Protein AF-A0A836YXA9-F1 (afdb_monomer_lite)

Radius of gyration: 11.97 Å; chains: 1; bounding box: 20×29×30 Å

Organism: NCBI:txid1450513

Secondary structure (DSSP, 8-state):
--SS-HHHHHHHHHHHHHTTT-HHHHHHHTT--HHHHHHHHHHHHHH-GGGGS-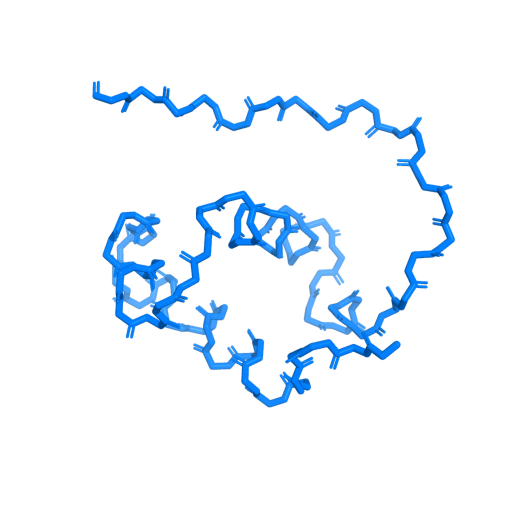----------------

InterPro domains:
  IPR009057 Homedomain-like superfamily [SSF46689] (1-57)
  IPR052057 IS150/IS1296 orfA-like [PTHR33795] (1-60)
  IPR055247 Insertion element IS150 protein InsJ-like, helix-turn-helix domain [PF13518] (8-52)

pLDDT: mean 75.62, std 18.51, range [34.97, 93.88]

Structure (mmCIF, N/CA/C/O backbone):
data_AF-A0A836YXA9-F1
#
_entry.id   AF-A0A836YXA9-F1
#
loop_
_atom_site.group_PDB
_atom_site.id
_atom_site.type_symbol
_atom_site.label_atom_id
_atom_site.label_alt_id
_atom_site.label_comp_id
_atom_site.label_asym_id
_atom_site.label_entity_id
_atom_site.label_seq_id
_atom_site.pdbx_PDB_ins_code
_atom_site.Cartn_x
_atom_site.Cartn_y
_atom_site.Cartn_z
_atom_site.occupancy
_atom_site.B_iso_or_equiv
_atom_site.auth_seq_id
_atom_site.auth_comp_id
_atom_site.auth_asym_id
_atom_site.auth_atom_id
_atom_site.pdbx_PDB_model_num
ATOM 1 N N . MET A 1 1 ? -9.068 4.974 13.691 1.00 36.09 1 MET A N 1
ATOM 2 C CA . MET A 1 1 ? -8.200 3.785 13.834 1.00 36.09 1 MET A CA 1
ATOM 3 C C . MET A 1 1 ? -7.470 3.527 12.527 1.00 36.09 1 MET A C 1
ATOM 5 O O . MET A 1 1 ? -8.114 3.373 11.494 1.00 36.09 1 MET A O 1
ATOM 9 N N . THR A 1 2 ? -6.142 3.491 12.537 1.00 55.81 2 THR A N 1
ATOM 10 C CA . THR A 1 2 ? -5.364 3.004 11.394 1.00 55.81 2 THR A CA 1
ATOM 11 C C . THR A 1 2 ? -5.480 1.480 11.356 1.00 55.81 2 THR A C 1
ATOM 13 O O . THR A 1 2 ? -4.805 0.781 12.096 1.00 55.81 2 THR A O 1
ATOM 16 N N . LYS A 1 3 ? -6.363 0.953 10.495 1.00 73.44 3 LYS A N 1
ATOM 17 C CA . LYS A 1 3 ? -6.619 -0.495 10.320 1.00 73.44 3 LYS A CA 1
ATOM 18 C C . LYS A 1 3 ? -5.349 -1.333 10.060 1.00 73.44 3 LYS A C 1
ATOM 20 O O . LYS A 1 3 ? -5.368 -2.540 10.256 1.00 73.44 3 LYS A O 1
ATOM 25 N 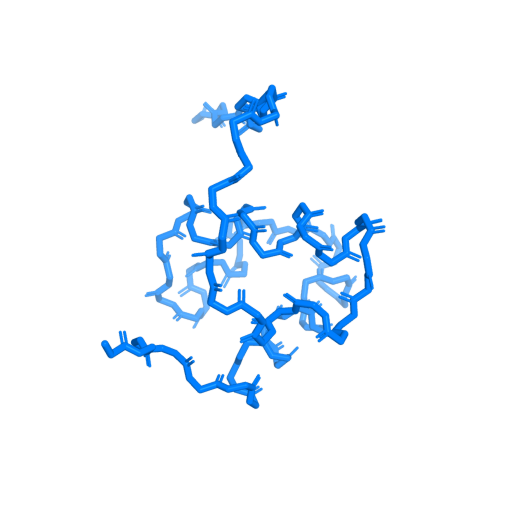N . TYR A 1 4 ? -4.262 -0.701 9.618 1.00 80.81 4 TYR A N 1
ATOM 26 C CA . TYR A 1 4 ? -3.009 -1.354 9.252 1.00 80.81 4 TYR A CA 1
ATOM 27 C C . TYR A 1 4 ? -1.825 -0.681 9.956 1.00 80.81 4 TYR A C 1
ATOM 29 O O . TYR A 1 4 ? -1.648 0.536 9.827 1.00 80.81 4 TYR A O 1
ATOM 37 N N . ASN A 1 5 ? -1.022 -1.477 10.667 1.00 85.69 5 ASN A N 1
ATOM 38 C CA . ASN A 1 5 ? 0.192 -1.037 11.363 1.00 85.69 5 ASN A CA 1
ATOM 39 C C . ASN A 1 5 ? 1.309 -0.678 10.357 1.00 85.69 5 ASN A C 1
ATOM 41 O O . ASN A 1 5 ? 1.369 -1.268 9.280 1.00 85.69 5 ASN A O 1
ATOM 45 N N . LYS A 1 6 ? 2.202 0.261 10.707 1.00 82.94 6 LYS A N 1
ATOM 46 C CA . LYS A 1 6 ? 3.352 0.707 9.899 1.00 82.94 6 LYS A CA 1
ATOM 47 C C . LYS A 1 6 ? 4.157 -0.466 9.345 1.00 82.94 6 LYS A C 1
ATOM 49 O O . LYS A 1 6 ? 4.342 -0.539 8.134 1.00 82.94 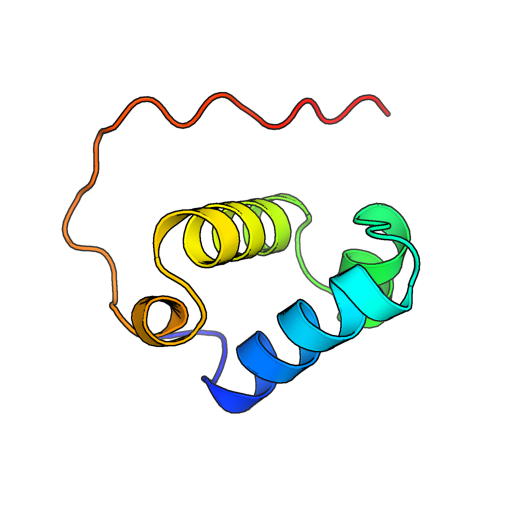6 LYS A O 1
ATOM 54 N N . LEU A 1 7 ? 4.560 -1.395 10.217 1.00 87.56 7 LEU A N 1
ATOM 55 C CA . LEU A 1 7 ? 5.375 -2.553 9.839 1.00 87.56 7 LEU A CA 1
ATOM 56 C C . LEU A 1 7 ? 4.691 -3.386 8.748 1.00 87.56 7 LEU A C 1
ATOM 58 O O . LEU A 1 7 ? 5.310 -3.734 7.750 1.00 87.56 7 LEU A O 1
ATOM 62 N N . PHE A 1 8 ? 3.384 -3.612 8.888 1.00 89.94 8 PHE A N 1
ATOM 63 C CA . PHE A 1 8 ? 2.607 -4.336 7.887 1.00 89.94 8 PHE A CA 1
ATOM 64 C C . PHE A 1 8 ? 2.595 -3.600 6.542 1.00 89.94 8 PHE A C 1
ATOM 66 O O . PHE A 1 8 ? 2.807 -4.213 5.499 1.00 89.94 8 PHE A O 1
ATOM 73 N N . LYS A 1 9 ? 2.386 -2.276 6.537 1.00 88.25 9 LYS A N 1
ATOM 74 C CA . LYS A 1 9 ? 2.401 -1.528 5.272 1.00 88.25 9 LYS A CA 1
ATOM 75 C C . LYS A 1 9 ? 3.783 -1.528 4.613 1.00 88.25 9 LYS A C 1
ATOM 77 O O . LYS A 1 9 ? 3.861 -1.577 3.389 1.00 88.25 9 LYS A O 1
ATOM 82 N N . GLN A 1 10 ? 4.846 -1.483 5.415 1.00 88.50 10 GLN A N 1
ATOM 83 C CA . GLN A 1 10 ? 6.224 -1.579 4.942 1.00 88.50 10 GLN A CA 1
ATOM 84 C C . GLN A 1 10 ? 6.483 -2.929 4.266 1.00 88.50 10 GLN A C 1
ATOM 86 O O . GLN A 1 10 ? 6.903 -2.939 3.114 1.00 88.50 10 GLN A O 1
ATOM 91 N N . GLN A 1 11 ? 6.110 -4.043 4.904 1.00 92.25 11 GLN A N 1
ATOM 92 C CA . GLN A 1 11 ? 6.240 -5.381 4.313 1.00 92.25 11 GLN A CA 1
ATOM 93 C C . GLN A 1 11 ? 5.521 -5.494 2.961 1.00 92.25 11 GLN A C 1
ATOM 95 O O . GLN A 1 11 ? 6.055 -6.055 2.007 1.00 92.25 11 GLN A O 1
ATOM 100 N N . VAL A 1 12 ? 4.319 -4.921 2.853 1.00 92.31 12 VAL A N 1
ATOM 101 C CA . VAL A 1 12 ? 3.537 -4.920 1.607 1.00 92.31 12 VAL A CA 1
ATOM 102 C C . VAL A 1 12 ? 4.249 -4.136 0.497 1.00 92.31 12 VAL A C 1
ATOM 104 O O . VAL A 1 12 ? 4.299 -4.589 -0.648 1.00 92.31 12 VAL A O 1
ATOM 107 N N . ILE A 1 13 ? 4.795 -2.961 0.822 1.00 89.94 13 ILE A N 1
ATOM 108 C CA . ILE A 1 13 ? 5.472 -2.082 -0.142 1.00 89.94 13 ILE A CA 1
ATOM 109 C C . ILE A 1 13 ? 6.851 -2.612 -0.543 1.00 89.94 13 ILE A C 1
ATOM 111 O O . ILE A 1 13 ? 7.227 -2.451 -1.698 1.00 89.94 13 ILE A O 1
ATOM 115 N N . GLU A 1 14 ? 7.573 -3.287 0.351 1.00 91.06 14 GLU A N 1
ATOM 116 C CA . GLU A 1 14 ? 8.846 -3.954 0.043 1.00 91.06 14 GLU A CA 1
ATOM 117 C C . GLU A 1 14 ? 8.648 -5.216 -0.809 1.00 91.06 14 GLU A C 1
ATOM 119 O O . GLU A 1 14 ? 9.433 -5.485 -1.719 1.00 91.06 14 GLU A O 1
ATOM 124 N N . PHE A 1 15 ? 7.561 -5.959 -0.581 1.00 92.94 15 PHE A N 1
ATOM 125 C CA . PHE A 1 15 ? 7.212 -7.136 -1.379 1.00 92.94 15 PHE A CA 1
ATOM 126 C C . PHE A 1 15 ? 6.854 -6.780 -2.831 1.00 92.94 15 PHE A C 1
ATOM 128 O O . PHE A 1 15 ? 7.162 -7.532 -3.758 1.00 92.94 15 PHE A O 1
ATOM 135 N N . TYR A 1 16 ? 6.205 -5.633 -3.053 1.00 91.19 16 TYR A N 1
ATOM 136 C CA . TYR A 1 16 ? 5.741 -5.195 -4.372 1.00 91.19 16 TYR A CA 1
ATOM 137 C C . TYR A 1 16 ? 6.840 -5.164 -5.462 1.00 91.19 16 TYR A C 1
ATOM 139 O O . TYR A 1 16 ? 6.659 -5.818 -6.495 1.00 91.19 16 TYR A O 1
ATOM 147 N N . PRO A 1 17 ? 7.984 -4.468 -5.293 1.00 88.62 17 PRO A N 1
ATOM 148 C CA . PRO A 1 17 ? 9.050 -4.452 -6.293 1.00 88.62 17 PRO A CA 1
ATOM 149 C C . PRO A 1 17 ? 9.779 -5.796 -6.421 1.00 88.62 17 PRO A C 1
ATOM 151 O O . PRO A 1 17 ? 10.179 -6.137 -7.531 1.00 88.62 17 PRO A O 1
ATOM 154 N N . GLN A 1 18 ? 9.902 -6.579 -5.343 1.00 90.88 18 GLN A N 1
ATOM 155 C CA . GLN A 1 18 ? 10.551 -7.901 -5.376 1.00 90.88 18 GLN A CA 1
ATOM 156 C C . GLN A 1 18 ? 9.804 -8.908 -6.263 1.00 90.88 18 GLN A C 1
ATOM 158 O O . GLN A 1 18 ? 10.411 -9.809 -6.829 1.00 90.88 18 GLN A O 1
ATOM 163 N N . ASN A 1 19 ? 8.494 -8.723 -6.435 1.00 89.56 19 ASN A N 1
ATOM 164 C CA . ASN A 1 19 ? 7.628 -9.611 -7.210 1.00 89.56 19 ASN A CA 1
ATOM 165 C C . ASN A 1 19 ? 7.231 -9.003 -8.566 1.00 89.56 19 ASN A C 1
ATOM 167 O O . ASN A 1 19 ? 6.107 -9.176 -9.042 1.00 89.56 19 ASN A O 1
ATOM 171 N N . GLY A 1 20 ? 8.132 -8.222 -9.170 1.00 89.62 20 GLY A N 1
ATOM 172 C CA . GLY A 1 20 ? 7.934 -7.656 -10.506 1.00 89.62 20 GLY A CA 1
ATOM 173 C C . GLY A 1 20 ? 6.849 -6.580 -10.578 1.00 89.62 20 GLY A C 1
ATOM 174 O O . GLY A 1 20 ? 6.244 -6.399 -11.632 1.00 89.62 20 GLY A O 1
ATOM 175 N N . LYS A 1 21 ? 6.578 -5.868 -9.472 1.00 88.00 21 LYS A N 1
ATOM 176 C CA . LYS A 1 21 ? 5.542 -4.820 -9.394 1.00 88.00 21 LYS A CA 1
ATOM 177 C C . LYS A 1 21 ? 4.133 -5.350 -9.716 1.00 88.00 21 LYS A C 1
ATOM 179 O O . LYS A 1 21 ? 3.287 -4.643 -10.268 1.00 88.00 21 LYS A O 1
ATOM 184 N N . ASN A 1 22 ? 3.856 -6.602 -9.347 1.00 91.00 22 ASN A N 1
ATOM 185 C CA . ASN A 1 22 ? 2.576 -7.253 -9.609 1.00 91.00 22 ASN A CA 1
ATOM 186 C C . ASN A 1 22 ? 1.531 -6.941 -8.520 1.00 91.00 22 ASN A C 1
ATOM 188 O O . ASN A 1 22 ? 1.459 -7.609 -7.488 1.00 91.00 22 ASN A O 1
ATOM 192 N N . ARG A 1 23 ? 0.666 -5.949 -8.778 1.00 89.31 23 ARG A N 1
ATOM 193 C CA . ARG A 1 23 ? -0.415 -5.540 -7.856 1.00 89.31 23 ARG A CA 1
ATOM 194 C C . ARG A 1 23 ? -1.412 -6.663 -7.552 1.00 89.31 23 ARG A C 1
ATOM 196 O O . ARG A 1 23 ? -1.858 -6.788 -6.409 1.00 89.31 23 ARG A O 1
ATOM 203 N N . SER A 1 24 ? -1.750 -7.485 -8.546 1.00 90.94 24 SER A N 1
ATOM 204 C CA . SER A 1 24 ? -2.709 -8.586 -8.394 1.00 90.94 24 SER A CA 1
ATOM 205 C C . SER A 1 24 ? -2.197 -9.650 -7.426 1.00 90.94 24 SER A C 1
ATOM 207 O O . SER A 1 24 ? -2.923 -10.090 -6.538 1.00 90.94 24 SER A O 1
ATOM 209 N N . LEU A 1 25 ? -0.919 -10.007 -7.550 1.00 92.62 25 LEU A N 1
ATOM 210 C CA . LEU A 1 25 ? -0.250 -10.934 -6.642 1.00 92.62 25 LEU A CA 1
ATOM 211 C C . LEU A 1 25 ? -0.144 -10.342 -5.230 1.00 92.62 25 LEU A C 1
ATOM 213 O O . LEU A 1 25 ? -0.530 -10.987 -4.258 1.00 92.62 25 LEU A O 1
ATOM 217 N N . THR A 1 26 ? 0.333 -9.100 -5.111 1.00 93.50 26 THR A N 1
ATOM 218 C CA . THR A 1 26 ? 0.551 -8.458 -3.811 1.00 93.50 26 THR A CA 1
ATOM 219 C C . THR A 1 26 ? -0.751 -8.303 -3.020 1.00 93.50 26 THR A C 1
ATOM 221 O O . THR A 1 26 ? -0.802 -8.709 -1.862 1.00 93.50 26 THR A O 1
ATOM 224 N N . HIS A 1 27 ? -1.835 -7.773 -3.599 1.00 91.44 27 HIS A N 1
ATOM 225 C CA . HIS A 1 27 ? -3.061 -7.588 -2.809 1.00 91.44 27 HIS A CA 1
ATOM 226 C C . HIS A 1 27 ? -3.688 -8.928 -2.393 1.00 91.44 27 HIS A C 1
ATOM 228 O O . HIS A 1 27 ? -4.226 -9.017 -1.290 1.00 91.44 27 HIS A O 1
ATOM 234 N N . ARG A 1 28 ? -3.572 -9.979 -3.221 1.00 93.88 28 ARG A N 1
ATOM 235 C CA . ARG A 1 28 ? -4.053 -11.329 -2.891 1.00 93.88 28 ARG A CA 1
ATOM 236 C C . ARG A 1 28 ? -3.238 -11.963 -1.764 1.00 93.88 28 ARG A C 1
ATOM 238 O O . ARG A 1 28 ? -3.832 -12.491 -0.830 1.00 93.88 28 ARG A O 1
ATOM 245 N N . GLN A 1 29 ? -1.909 -11.849 -1.816 1.00 93.31 29 GLN A N 1
ATOM 246 C CA . GLN A 1 29 ? -0.998 -12.371 -0.791 1.00 93.31 29 GLN A CA 1
ATOM 247 C C . GLN A 1 29 ? -1.287 -11.770 0.591 1.00 93.31 29 GLN A C 1
ATOM 249 O O . GLN A 1 29 ? -1.320 -12.479 1.592 1.00 93.31 29 GLN A O 1
ATOM 254 N N . PHE A 1 30 ? -1.530 -10.459 0.641 1.00 91.38 30 PHE A N 1
ATOM 255 C CA . PHE A 1 30 ? -1.759 -9.728 1.889 1.00 91.38 30 PHE A CA 1
ATOM 256 C C . PHE A 1 30 ? -3.242 -9.549 2.243 1.00 91.38 30 PHE A C 1
ATOM 258 O O . PHE A 1 30 ? -3.555 -8.863 3.214 1.00 91.38 30 PHE A O 1
ATOM 265 N N . GLN A 1 31 ? -4.155 -10.148 1.468 1.00 91.94 31 GLN A N 1
ATOM 266 C CA . GLN A 1 31 ? -5.610 -10.044 1.648 1.00 91.94 31 GLN A CA 1
ATOM 267 C C . GLN A 1 31 ? -6.095 -8.584 1.743 1.00 91.94 31 GLN A C 1
ATOM 269 O O . GLN A 1 31 ? -6.944 -8.213 2.558 1.00 91.94 31 GLN A O 1
ATOM 274 N N . LEU A 1 32 ? -5.523 -7.726 0.897 1.00 89.75 32 LEU A N 1
ATOM 275 C CA . LEU A 1 32 ? -5.824 -6.303 0.829 1.00 89.75 32 LEU A CA 1
ATOM 276 C C . LEU A 1 32 ? -6.781 -6.006 -0.316 1.00 89.75 32 LEU A C 1
ATOM 278 O O . LEU A 1 32 ? -6.769 -6.646 -1.361 1.00 89.75 32 LEU A O 1
ATOM 282 N N . LYS A 1 33 ? -7.577 -4.949 -0.150 1.00 89.56 33 LYS A N 1
ATOM 283 C CA . LYS A 1 33 ? -8.297 -4.365 -1.283 1.00 89.56 33 LYS A CA 1
ATOM 284 C C . LYS A 1 33 ? -7.276 -3.752 -2.242 1.00 89.56 33 LYS A C 1
ATOM 286 O O . LYS A 1 33 ? -6.431 -2.975 -1.792 1.00 89.56 33 LYS A O 1
ATOM 291 N N . ASP A 1 34 ? -7.409 -4.015 -3.540 1.00 87.50 34 ASP A N 1
ATOM 292 C CA . ASP A 1 34 ? -6.547 -3.432 -4.582 1.00 87.50 34 ASP A CA 1
ATOM 293 C C . ASP A 1 34 ? -6.451 -1.898 -4.461 1.00 87.50 34 ASP A C 1
ATOM 295 O O . ASP A 1 34 ? -5.363 -1.326 -4.450 1.00 87.50 34 ASP A O 1
ATOM 299 N N . THR A 1 35 ? -7.578 -1.233 -4.188 1.00 88.31 35 THR A N 1
ATOM 300 C CA . THR A 1 35 ? -7.637 0.222 -3.966 1.00 88.31 35 THR A CA 1
ATOM 301 C C . THR A 1 35 ? -6.778 0.706 -2.795 1.00 88.31 35 THR A C 1
ATOM 303 O O . THR A 1 35 ? -6.270 1.827 -2.820 1.00 88.31 35 THR A O 1
ATOM 306 N N . THR A 1 36 ? -6.595 -0.119 -1.759 1.00 89.44 36 THR A N 1
ATOM 307 C CA . THR A 1 36 ? -5.728 0.207 -0.616 1.00 89.44 36 THR A CA 1
ATOM 308 C C . THR A 1 36 ? -4.264 0.113 -1.018 1.00 89.44 36 THR A C 1
ATOM 310 O O . THR A 1 36 ? -3.507 1.050 -0.769 1.00 89.44 36 THR A O 1
ATOM 313 N N . LEU A 1 37 ? -3.892 -0.978 -1.692 1.00 90.06 37 LEU A N 1
ATOM 314 C CA . LEU A 1 37 ? -2.540 -1.184 -2.1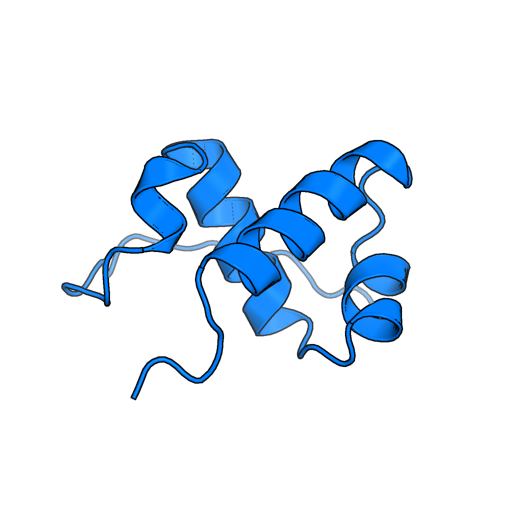98 1.00 90.06 37 LEU A CA 1
ATOM 315 C C . LEU A 1 37 ? -2.145 -0.080 -3.188 1.00 90.06 37 LEU A C 1
ATOM 317 O O . LEU A 1 37 ? -1.072 0.504 -3.062 1.00 90.06 37 LEU A O 1
ATOM 321 N N . CYS A 1 38 ? -3.038 0.273 -4.113 1.00 89.50 38 CYS A N 1
ATOM 322 C CA . CYS A 1 38 ? -2.816 1.340 -5.082 1.00 89.50 38 CYS A CA 1
ATOM 323 C C . CYS A 1 38 ? -2.492 2.677 -4.402 1.00 89.50 38 CYS A C 1
ATOM 325 O O . CYS A 1 38 ? -1.520 3.335 -4.766 1.00 89.50 38 CYS A O 1
ATOM 327 N N . ARG A 1 39 ? -3.269 3.070 -3.384 1.00 86.69 39 ARG A N 1
ATOM 328 C CA . ARG A 1 39 ? -3.023 4.313 -2.634 1.00 86.69 39 ARG A CA 1
ATOM 329 C C . ARG A 1 39 ? -1.666 4.298 -1.938 1.00 86.69 39 ARG A C 1
ATOM 331 O O . ARG A 1 39 ? -0.998 5.325 -1.903 1.00 86.69 39 ARG A O 1
ATOM 338 N N . TRP A 1 40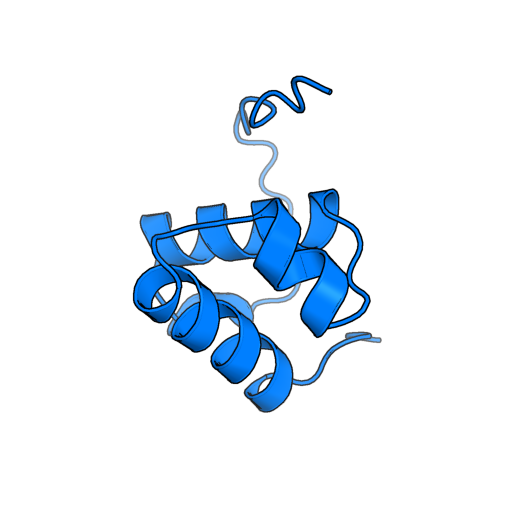 ? -1.260 3.161 -1.375 1.00 89.38 40 TRP A N 1
ATOM 339 C CA . TRP A 1 40 ? 0.038 3.045 -0.708 1.00 89.38 40 TRP A CA 1
ATOM 340 C C . TRP A 1 40 ? 1.198 3.108 -1.697 1.00 89.38 40 TRP A C 1
ATOM 342 O O . TRP A 1 40 ? 2.160 3.815 -1.423 1.00 89.38 40 TRP A O 1
ATOM 352 N N . ILE A 1 41 ? 1.085 2.456 -2.857 1.00 88.00 41 ILE A N 1
ATOM 353 C CA . ILE A 1 41 ? 2.091 2.536 -3.924 1.00 88.00 41 ILE A CA 1
ATOM 354 C C . ILE A 1 41 ? 2.209 3.972 -4.446 1.00 88.00 41 ILE A C 1
ATOM 356 O O . ILE A 1 41 ? 3.318 4.474 -4.582 1.00 88.00 41 ILE A O 1
ATOM 360 N N . SER A 1 42 ? 1.089 4.662 -4.696 1.00 86.56 42 SER A N 1
ATOM 361 C CA . SER A 1 42 ? 1.117 6.066 -5.131 1.00 86.56 42 SER A CA 1
ATOM 362 C C . SER A 1 42 ? 1.803 6.972 -4.109 1.00 86.56 42 SER A C 1
ATOM 364 O O . SER A 1 42 ? 2.647 7.776 -4.492 1.00 86.56 42 SER A O 1
ATOM 366 N N . LYS A 1 43 ? 1.493 6.812 -2.815 1.00 83.69 43 LYS A N 1
ATOM 367 C CA . LYS A 1 43 ? 2.161 7.560 -1.739 1.00 83.69 43 LYS A CA 1
ATOM 368 C C . LYS A 1 43 ? 3.652 7.244 -1.654 1.00 83.69 43 LYS A C 1
ATOM 370 O O . LYS A 1 43 ? 4.461 8.157 -1.555 1.00 83.69 43 LYS A O 1
ATOM 375 N N . TYR A 1 44 ? 4.013 5.966 -1.732 1.00 84.81 44 TYR A N 1
ATOM 376 C CA . TYR A 1 44 ? 5.406 5.532 -1.717 1.00 84.81 44 TYR A CA 1
ATOM 377 C C . TYR A 1 44 ? 6.200 6.110 -2.895 1.00 84.81 44 TYR A C 1
ATOM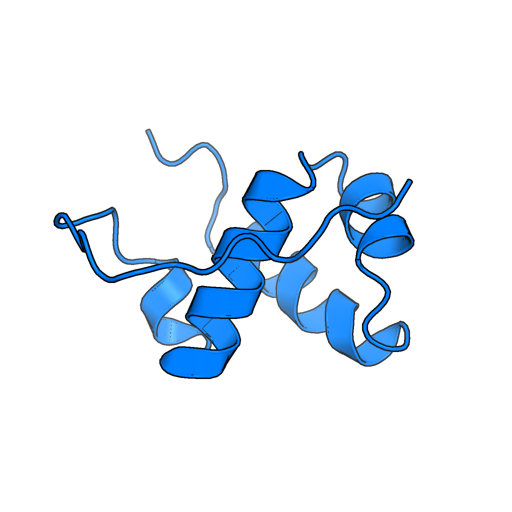 379 O O . TYR A 1 44 ? 7.301 6.612 -2.701 1.00 84.81 44 TYR A O 1
ATOM 387 N N . ASN A 1 45 ? 5.632 6.102 -4.103 1.00 82.62 45 ASN A N 1
ATOM 388 C CA . ASN A 1 45 ? 6.299 6.636 -5.290 1.00 82.62 45 ASN A CA 1
ATOM 389 C C . ASN A 1 45 ? 6.495 8.160 -5.236 1.00 82.62 45 ASN A C 1
ATOM 391 O O . ASN A 1 45 ? 7.425 8.657 -5.861 1.00 82.62 45 ASN A O 1
ATOM 395 N N . HIS A 1 46 ? 5.622 8.895 -4.539 1.00 80.50 46 HIS A N 1
ATOM 396 C CA . HIS A 1 46 ? 5.686 10.358 -4.463 1.00 80.50 46 HIS A CA 1
ATOM 397 C C . HIS A 1 46 ? 6.530 10.863 -3.278 1.00 80.50 46 HIS A C 1
ATOM 399 O O . HIS A 1 46 ? 7.272 11.827 -3.428 1.00 80.50 46 HIS A O 1
ATOM 405 N N . ASN A 1 47 ? 6.454 10.210 -2.112 1.00 77.38 47 ASN A N 1
ATOM 406 C CA . ASN A 1 47 ? 7.045 10.709 -0.860 1.00 77.38 47 ASN A CA 1
ATOM 407 C C . ASN A 1 47 ? 7.969 9.695 -0.152 1.00 77.38 47 ASN A C 1
ATOM 409 O O . ASN A 1 47 ? 8.506 9.983 0.918 1.00 77.38 47 ASN A O 1
ATOM 413 N N . GLY A 1 48 ? 8.134 8.487 -0.693 1.00 74.69 48 GLY A N 1
ATOM 414 C CA . GLY A 1 48 ? 8.856 7.403 -0.026 1.00 74.69 48 GLY A CA 1
ATOM 415 C C . GLY A 1 48 ? 8.100 6.798 1.165 1.00 74.69 48 GLY A C 1
ATOM 416 O O . GLY A 1 48 ? 6.905 7.020 1.375 1.00 74.69 48 GLY A O 1
ATOM 417 N N . ILE A 1 49 ? 8.795 5.972 1.955 1.00 72.38 49 ILE A N 1
ATOM 418 C CA . ILE A 1 49 ? 8.176 5.169 3.023 1.00 72.38 49 ILE A CA 1
ATOM 419 C C . ILE A 1 49 ? 7.756 5.986 4.256 1.00 72.38 49 ILE A C 1
ATOM 421 O O . ILE A 1 49 ? 6.820 5.597 4.957 1.00 72.38 49 ILE A O 1
ATOM 425 N N . ASN A 1 50 ? 8.390 7.139 4.493 1.00 67.56 50 ASN A N 1
ATOM 426 C CA . ASN A 1 50 ? 8.119 7.993 5.654 1.00 67.56 50 ASN A CA 1
ATOM 427 C C . ASN A 1 50 ? 6.685 8.550 5.673 1.00 67.56 50 ASN A C 1
ATOM 429 O O . ASN A 1 50 ? 6.144 8.817 6.742 1.00 67.56 50 ASN A O 1
ATOM 433 N N . GLU A 1 51 ? 6.025 8.665 4.519 1.00 66.81 51 GLU A N 1
ATOM 434 C CA . GLU A 1 51 ? 4.673 9.233 4.423 1.00 66.81 51 GLU A CA 1
ATOM 435 C C . GLU A 1 51 ? 3.536 8.208 4.389 1.00 66.81 51 GLU A C 1
ATOM 437 O O . GLU A 1 51 ? 2.350 8.562 4.369 1.00 66.81 51 GLU A O 1
ATOM 442 N N . LEU A 1 52 ? 3.858 6.916 4.482 1.00 66.81 52 LEU A N 1
ATOM 443 C CA . LEU A 1 52 ? 2.840 5.889 4.707 1.00 66.81 52 LEU A CA 1
ATOM 444 C C . LEU A 1 52 ? 2.189 5.982 6.105 1.00 66.81 52 LEU A C 1
ATOM 446 O O . LEU A 1 52 ? 1.138 5.365 6.336 1.00 66.81 52 LEU A O 1
ATOM 450 N N . GLU A 1 53 ? 2.787 6.746 7.025 1.00 61.66 53 GLU A N 1
ATOM 451 C CA . GLU A 1 53 ? 2.322 6.947 8.404 1.00 61.66 53 GLU A CA 1
ATOM 452 C C . GLU A 1 53 ? 1.355 8.114 8.583 1.00 61.66 53 GLU A C 1
ATOM 454 O O . GLU A 1 53 ? 0.529 8.076 9.497 1.00 61.66 53 GLU A O 1
ATOM 459 N N . VAL A 1 54 ? 1.394 9.125 7.712 1.00 55.28 54 VAL A N 1
ATOM 460 C CA . VAL A 1 54 ? 0.589 10.329 7.922 1.00 55.28 54 VAL A CA 1
ATOM 461 C C . VAL A 1 54 ? -0.870 10.035 7.570 1.00 55.28 54 VAL A C 1
ATOM 463 O O . VAL A 1 54 ? -1.262 9.872 6.405 1.00 55.28 54 VAL A O 1
ATOM 466 N N . VAL A 1 55 ? -1.684 9.928 8.624 1.00 57.22 55 VAL A N 1
ATOM 467 C CA . VAL A 1 55 ? -3.144 9.965 8.555 1.00 57.22 55 VAL A CA 1
ATOM 468 C C . VAL A 1 55 ? -3.550 11.233 7.806 1.00 57.22 55 VAL A C 1
ATOM 470 O O . VAL A 1 55 ? -3.147 12.338 8.151 1.00 57.22 55 VAL A O 1
ATOM 473 N N . SER A 1 56 ? -4.325 11.015 6.748 1.00 52.69 56 SER A N 1
ATOM 474 C CA . SER A 1 56 ? -4.955 11.988 5.856 1.00 52.69 56 SER A CA 1
ATOM 475 C C . SER A 1 56 ? -5.218 13.362 6.481 1.00 52.69 56 SER A C 1
ATOM 477 O O . SER A 1 56 ? -6.193 13.533 7.211 1.00 52.69 56 SER A O 1
ATOM 479 N N . LYS A 1 57 ? -4.424 14.361 6.090 1.00 46.38 57 LYS A N 1
ATOM 480 C CA . LYS A 1 57 ? -4.963 15.702 5.853 1.00 46.38 57 LYS A CA 1
ATOM 481 C C . LYS A 1 57 ? -5.321 15.761 4.372 1.00 46.38 57 LYS A C 1
ATOM 483 O O . LYS A 1 57 ? -4.514 15.376 3.533 1.00 46.38 57 LYS A O 1
ATOM 488 N N . ASN A 1 58 ? -6.576 16.101 4.103 1.00 48.28 58 ASN A N 1
ATOM 489 C CA . ASN A 1 58 ? -7.223 16.146 2.794 1.00 48.28 58 ASN A CA 1
ATOM 490 C C . ASN A 1 58 ? -6.265 16.571 1.672 1.00 48.28 58 ASN A C 1
ATOM 492 O O . ASN A 1 58 ? -5.889 17.735 1.597 1.00 48.28 58 ASN A O 1
ATOM 496 N N . GLN A 1 59 ? -5.898 15.643 0.793 1.00 48.25 59 GLN A N 1
ATOM 497 C CA . GLN A 1 59 ? -5.315 15.989 -0.498 1.00 48.25 59 GLN A CA 1
ATOM 498 C C . GLN A 1 59 ? -6.337 15.610 -1.559 1.00 48.25 59 GLN A C 1
ATOM 500 O O . GLN A 1 59 ? -6.392 14.480 -2.045 1.00 48.25 59 GLN A O 1
ATOM 505 N N . ASN A 1 60 ? -7.189 16.588 -1.855 1.00 42.19 60 ASN A N 1
ATOM 506 C CA . ASN A 1 60 ? -7.978 16.664 -3.074 1.00 42.19 60 ASN A CA 1
ATOM 507 C C . ASN A 1 60 ? -7.034 16.985 -4.243 1.00 42.19 60 ASN A C 1
ATOM 509 O O . ASN A 1 60 ? -7.172 18.014 -4.878 1.00 42.19 60 ASN A O 1
ATOM 513 N N . GLU A 1 61 ? -6.045 16.138 -4.510 1.00 45.09 61 GLU A N 1
ATOM 514 C CA . GLU A 1 61 ? -5.096 16.354 -5.604 1.00 45.09 61 GLU A CA 1
ATOM 515 C C . GLU A 1 61 ? -5.202 15.161 -6.551 1.00 45.09 61 GLU A C 1
ATOM 517 O O . GLU A 1 61 ? -4.569 14.126 -6.357 1.00 45.09 61 GLU A O 1
ATOM 522 N N . GLY A 1 62 ? -6.119 15.284 -7.516 1.00 44.69 62 GLY A N 1
ATOM 523 C CA . GLY A 1 62 ? -6.131 14.606 -8.818 1.00 44.69 62 GLY A CA 1
ATOM 524 C C . GLY A 1 62 ? -5.537 13.197 -8.927 1.00 44.69 62 GLY A C 1
ATOM 525 O O . GLY A 1 62 ? -4.795 12.935 -9.877 1.00 44.69 62 GLY A O 1
ATOM 526 N N . LEU A 1 63 ? -5.851 12.274 -8.010 1.00 49.94 63 LEU A N 1
ATOM 527 C CA . LEU A 1 63 ? -5.334 10.909 -8.079 1.00 49.94 63 LEU A CA 1
ATOM 528 C C . LEU A 1 63 ? -6.013 10.180 -9.245 1.00 49.94 63 LEU A C 1
ATOM 530 O O . LEU A 1 63 ? -7.129 9.672 -9.120 1.00 49.94 63 LEU A O 1
ATOM 534 N N . LYS A 1 64 ? -5.340 10.160 -10.401 1.00 51.19 64 LYS A N 1
ATOM 535 C CA . LYS A 1 64 ? -5.777 9.415 -11.585 1.00 51.19 64 LYS A CA 1
ATOM 536 C C . LYS A 1 64 ? -6.033 7.961 -11.157 1.00 51.19 64 LYS A C 1
ATOM 538 O O . LYS A 1 64 ? -5.139 7.362 -10.551 1.00 51.19 64 LYS A O 1
ATOM 543 N N . PRO A 1 65 ? -7.222 7.387 -11.417 1.00 47.53 65 PRO A N 1
ATOM 544 C CA . PRO A 1 65 ? -7.493 6.002 -11.066 1.00 47.53 65 PRO A CA 1
ATOM 545 C C . PRO A 1 65 ? -6.460 5.132 -11.777 1.00 47.53 65 PRO A C 1
ATOM 547 O O . PRO A 1 65 ? -6.318 5.195 -12.997 1.00 47.53 65 PRO A O 1
ATOM 550 N N . CYS A 1 66 ? -5.692 4.357 -11.013 1.00 52.03 66 CYS A N 1
ATOM 551 C CA . CYS A 1 66 ? -4.775 3.395 -11.599 1.00 52.03 66 CYS A CA 1
ATOM 552 C C . CYS A 1 66 ? -5.647 2.294 -12.200 1.00 52.03 66 CYS A C 1
ATOM 554 O O . CYS A 1 66 ? -6.117 1.430 -11.463 1.00 52.03 66 CYS A O 1
ATOM 556 N N . SER A 1 67 ? -5.939 2.408 -13.501 1.00 48.09 67 SER A N 1
ATOM 557 C CA . SER A 1 67 ? -6.914 1.593 -14.222 1.00 48.09 67 SER A CA 1
ATOM 558 C C . SER A 1 67 ? -6.846 0.133 -13.788 1.00 48.09 67 SER A C 1
ATOM 560 O O . SER A 1 67 ? -5.844 -0.555 -14.001 1.00 48.09 67 SER A O 1
ATOM 562 N N . ILE A 1 68 ? -7.926 -0.311 -13.148 1.00 49.09 68 ILE A N 1
ATOM 563 C CA . ILE A 1 68 ? -8.236 -1.718 -12.940 1.00 49.09 68 ILE A CA 1
ATOM 564 C C . ILE A 1 68 ? -8.736 -2.188 -14.301 1.00 49.09 68 ILE A C 1
ATOM 566 O O . ILE A 1 68 ? -9.905 -2.002 -14.632 1.00 49.09 68 ILE A O 1
ATOM 570 N N . ARG A 1 69 ? -7.840 -2.700 -15.143 1.00 34.97 69 ARG A N 1
ATOM 571 C CA . ARG A 1 69 ? -8.278 -3.509 -16.278 1.00 34.97 69 ARG A CA 1
ATOM 572 C C . ARG A 1 69 ? -8.349 -4.940 -15.755 1.00 34.97 69 ARG A C 1
ATOM 574 O O . ARG A 1 69 ? -7.305 -5.512 -15.449 1.00 34.97 69 ARG A O 1
ATOM 581 N N . LEU A 1 70 ? -9.584 -5.393 -15.517 1.00 41.88 70 LEU A N 1
ATOM 582 C CA . LEU A 1 70 ? -9.931 -6.802 -15.307 1.00 41.88 70 LEU A CA 1
ATOM 583 C C . LEU A 1 70 ? -9.455 -7.633 -16.501 1.00 41.88 70 LEU A C 1
ATOM 585 O O . LEU A 1 70 ? -9.534 -7.101 -17.636 1.00 41.88 70 LEU A O 1
#

Foldseek 3Di:
DPPDDLVRLVVLQVVCVVVVNDLVVSCVVSVHDSVVSVVSNVCCVPPNSVPVPDDDDDDPDDPPPPDPPD

Sequence (70 aa):
MTKYNKLFKQQVIEFYPQNGKNRSLTHRQFQLKDTTLCRWISKYNHNGINELEVVSKNQNEGLKPCSIRL